Protein AF-A0A7Y0BH93-F1 (afdb_monomer)

Mean predicted aligned error: 7.8 Å

Radius of gyration: 14.56 Å; Cα contacts (8 Å, |Δi|>4): 77; chains: 1; bounding box: 45×22×40 Å

Solvent-accessible surface area (backbone atoms only — not comparable to full-atom values): 3795 Å² total; per-residue (Å²): 132,85,78,79,79,82,74,79,45,96,90,33,48,75,50,69,75,86,78,46,36,29,39,40,39,46,95,95,46,31,31,38,35,34,55,49,73,56,92,94,37,81,47,74,49,80,75,48,58,52,69,85,61,79,83,78,81,128

pLDDT: mean 84.39, std 15.47, range [42.62, 97.38]

Nearest PDB structures (foldseek):
  8hmf-assembly1_D  TM=7.990E-01  e=2.067E+00  Tetrahymena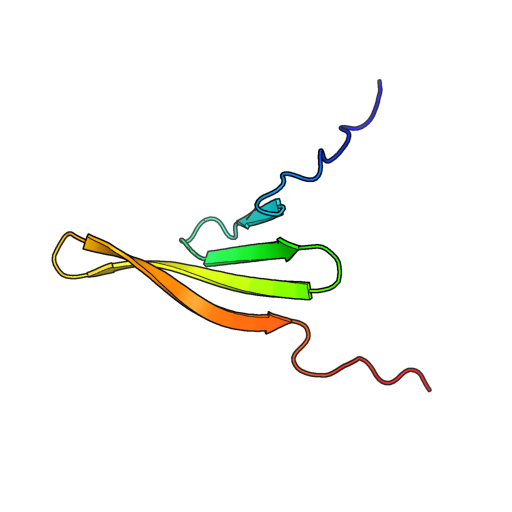 thermophila
  2va0-assembly5_E  TM=4.316E-01  e=4.475E+00  Cellvibrio japonicus
  8tie-assembly1_g  TM=4.990E-01  e=9.687E+00  Saccharomyces cerevisiae
  7o1f-assembly1_A  TM=2.142E-01  e=4.749E+00  Thermochaetoides thermophila DSM 1495

Sequence (58 aa):
MPLGQHTAKPAGNKHTDGRGSYLLVKKGRKYGRMDYTHTDKRKTLALGVFPAVRARLL

Foldseek 3Di:
DDDDDPPQDPQADWADPVQQWTWGDDVPWIWTWGWDDDPNDIDIDTPGIPPPDDPDDD

Secondary structure (DSSP, 8-state):
-PPP-----TT-EEEE-SSSEEEEEETTEEEEEEEEEETTEEEEEEEEEE-SS-----

Structure (mmCIF, N/CA/C/O backbone):
data_AF-A0A7Y0BH93-F1
#
_entry.id   AF-A0A7Y0BH93-F1
#
loop_
_atom_site.group_PDB
_atom_site.id
_atom_site.type_symbol
_atom_site.label_atom_id
_atom_site.label_alt_id
_atom_site.label_comp_id
_atom_site.label_asym_id
_atom_site.label_entity_id
_atom_site.label_seq_id
_atom_site.pdbx_PDB_ins_code
_atom_site.Cartn_x
_atom_site.Cartn_y
_atom_site.Cartn_z
_atom_site.occupancy
_atom_site.B_iso_or_equiv
_atom_site.auth_seq_id
_atom_site.auth_comp_id
_atom_site.auth_asym_id
_atom_site.auth_atom_id
_atom_site.pdbx_PDB_model_num
ATOM 1 N N . MET A 1 1 ? 28.116 15.200 4.394 1.00 42.62 1 MET A N 1
ATOM 2 C CA . MET A 1 1 ? 26.691 14.971 4.722 1.00 42.62 1 MET A CA 1
ATOM 3 C C . MET A 1 1 ? 26.261 13.660 4.071 1.00 42.62 1 MET A C 1
ATOM 5 O O . MET A 1 1 ? 26.187 13.637 2.849 1.00 42.62 1 MET A O 1
ATOM 9 N N . PRO A 1 2 ? 26.082 12.546 4.799 1.00 48.91 2 PRO A N 1
ATOM 10 C CA . PRO A 1 2 ? 25.659 11.304 4.162 1.00 48.91 2 PRO A CA 1
ATOM 11 C C . PRO A 1 2 ? 24.161 11.375 3.831 1.00 48.91 2 PRO A C 1
ATOM 13 O O . PRO A 1 2 ? 23.323 11.533 4.717 1.00 48.91 2 PRO A O 1
ATOM 16 N N . LEU A 1 3 ? 23.843 11.293 2.538 1.00 48.31 3 LEU A N 1
ATOM 17 C CA . LEU A 1 3 ? 22.487 11.146 2.009 1.00 48.31 3 LEU A CA 1
ATOM 18 C C . LEU A 1 3 ? 21.840 9.892 2.619 1.00 48.31 3 LEU A C 1
ATOM 20 O O . LEU A 1 3 ? 22.432 8.813 2.601 1.00 48.31 3 LEU A O 1
ATOM 24 N N . GLY A 1 4 ? 20.653 10.067 3.205 1.00 48.50 4 GLY A N 1
ATOM 25 C CA . GLY A 1 4 ? 19.965 9.080 4.037 1.00 48.50 4 GLY A CA 1
ATOM 26 C C . GLY A 1 4 ? 19.931 7.677 3.434 1.00 48.50 4 GLY A C 1
ATOM 27 O O . GLY A 1 4 ? 19.371 7.443 2.365 1.00 48.50 4 GLY A O 1
ATOM 28 N N . GLN A 1 5 ? 20.508 6.721 4.158 1.00 50.41 5 GLN A N 1
ATOM 29 C CA . GLN A 1 5 ? 20.382 5.305 3.848 1.00 50.41 5 GLN A CA 1
ATOM 30 C C . GLN A 1 5 ? 18.910 4.909 4.015 1.00 50.41 5 GLN A C 1
ATOM 32 O O . GLN A 1 5 ? 18.365 4.947 5.119 1.00 50.41 5 GLN A O 1
ATOM 37 N N . HIS A 1 6 ? 18.250 4.530 2.919 1.00 54.28 6 HIS A N 1
ATOM 38 C CA . HIS A 1 6 ? 16.929 3.909 2.961 1.00 54.28 6 HIS A CA 1
ATOM 39 C C . HIS A 1 6 ? 17.070 2.523 3.601 1.00 54.28 6 HIS A C 1
ATOM 41 O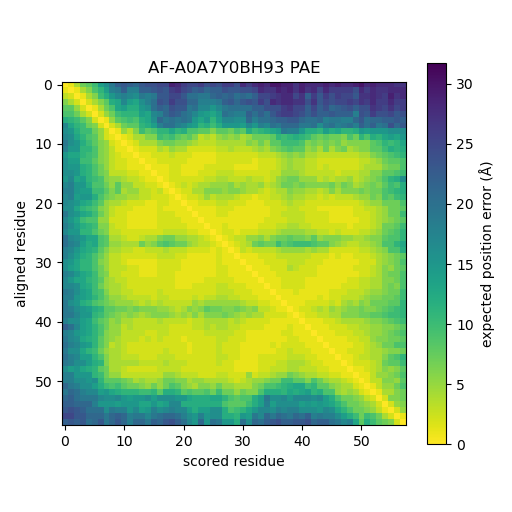 O . HIS A 1 6 ? 17.250 1.521 2.910 1.00 54.28 6 HIS A O 1
ATOM 47 N N . THR A 1 7 ? 17.010 2.464 4.931 1.00 55.00 7 THR A N 1
ATOM 48 C CA . THR A 1 7 ? 16.971 1.216 5.693 1.00 55.00 7 THR A CA 1
ATOM 49 C C . THR A 1 7 ? 15.794 0.382 5.198 1.00 55.00 7 THR A C 1
ATOM 51 O O . THR A 1 7 ? 14.628 0.755 5.336 1.00 55.00 7 THR A O 1
ATOM 54 N N . ALA A 1 8 ? 16.096 -0.736 4.540 1.00 60.84 8 ALA A N 1
ATOM 55 C CA . ALA A 1 8 ? 15.084 -1.662 4.064 1.00 60.84 8 ALA A CA 1
ATOM 56 C C . ALA A 1 8 ? 14.405 -2.291 5.285 1.00 60.84 8 ALA A C 1
ATOM 58 O O . ALA A 1 8 ? 14.946 -3.197 5.918 1.00 60.84 8 ALA A O 1
ATOM 59 N N . LYS A 1 9 ? 13.225 -1.783 5.649 1.00 73.62 9 LYS A N 1
ATOM 60 C CA . LYS A 1 9 ? 12.436 -2.352 6.745 1.00 73.62 9 LYS A CA 1
ATOM 61 C C . LYS A 1 9 ? 12.046 -3.789 6.373 1.00 73.62 9 LYS A C 1
ATOM 63 O O . LYS A 1 9 ? 11.672 -4.012 5.219 1.00 73.62 9 LYS A O 1
ATOM 68 N N . PRO A 1 10 ? 12.020 -4.749 7.319 1.00 79.06 10 PRO A N 1
ATOM 69 C CA . PRO A 1 10 ? 11.555 -6.114 7.045 1.00 79.06 10 PRO A CA 1
ATOM 70 C C . PRO A 1 10 ? 10.152 -6.156 6.413 1.00 79.06 10 PRO A C 1
ATOM 72 O O . PRO A 1 10 ? 9.862 -6.984 5.552 1.00 79.06 10 PRO A O 1
ATOM 75 N N . ALA A 1 11 ? 9.288 -5.203 6.782 1.00 84.06 11 ALA A N 1
ATOM 76 C CA . ALA A 1 11 ? 7.942 -5.051 6.227 1.00 84.06 11 ALA A CA 1
ATOM 77 C C . ALA A 1 11 ? 7.896 -4.436 4.807 1.00 84.06 11 ALA A C 1
ATOM 79 O O . ALA A 1 11 ? 6.847 -4.478 4.157 1.00 84.06 11 ALA A O 1
ATOM 80 N N . GLY A 1 12 ? 9.012 -3.903 4.307 1.00 89.25 12 GLY A N 1
ATOM 81 C CA . GLY A 1 12 ? 9.108 -3.111 3.082 1.00 89.25 12 GLY A CA 1
ATOM 82 C C . GLY A 1 12 ? 8.984 -1.603 3.323 1.00 89.25 12 GLY A C 1
ATOM 83 O O . GLY A 1 12 ? 8.621 -1.146 4.409 1.00 89.25 12 GLY A O 1
ATOM 84 N N . ASN A 1 13 ? 9.272 -0.824 2.280 1.00 92.56 13 ASN A N 1
ATOM 85 C CA . ASN A 1 13 ? 9.212 0.637 2.316 1.00 92.56 13 ASN A CA 1
ATOM 86 C C . ASN A 1 13 ? 7.875 1.131 1.757 1.00 92.56 13 ASN A C 1
ATOM 88 O O . ASN A 1 13 ? 7.435 0.672 0.705 1.00 92.56 13 ASN A O 1
ATOM 92 N N . LYS A 1 14 ? 7.225 2.066 2.455 1.00 93.31 14 LYS A N 1
ATOM 93 C CA . LYS A 1 14 ? 5.976 2.696 2.005 1.00 93.31 14 LYS A CA 1
ATOM 94 C C . LYS A 1 14 ? 6.279 4.046 1.358 1.00 93.31 14 LYS A C 1
ATOM 96 O O . LYS A 1 14 ? 6.906 4.890 1.990 1.00 93.31 14 LYS A O 1
ATOM 101 N N . HIS A 1 15 ? 5.785 4.256 0.143 1.00 93.81 15 HIS A N 1
ATOM 102 C CA . HIS A 1 15 ? 5.767 5.555 -0.531 1.00 93.81 15 HIS A CA 1
ATOM 103 C C . HIS A 1 15 ? 4.322 6.047 -0.575 1.00 93.81 15 HIS A C 1
ATOM 105 O O . HIS A 1 15 ? 3.528 5.527 -1.354 1.00 93.81 15 HIS A O 1
ATOM 111 N N . THR A 1 16 ? 3.974 6.967 0.322 1.00 94.00 16 THR A N 1
ATOM 112 C CA . THR A 1 16 ? 2.610 7.496 0.478 1.00 94.00 16 THR A CA 1
ATOM 113 C C . THR A 1 16 ? 2.312 8.601 -0.533 1.00 94.00 16 THR A C 1
ATOM 115 O O . THR A 1 16 ? 3.202 9.382 -0.860 1.00 94.00 16 THR A O 1
ATOM 118 N N . ASP A 1 17 ? 1.066 8.670 -1.004 1.00 88.38 17 ASP A N 1
ATOM 119 C CA . ASP A 1 17 ? 0.548 9.767 -1.836 1.00 88.38 17 ASP A CA 1
ATOM 120 C C . ASP A 1 17 ? -0.107 10.897 -1.012 1.00 88.38 17 ASP A C 1
ATOM 122 O O . ASP A 1 17 ? -0.557 11.898 -1.569 1.00 88.38 17 ASP A O 1
ATOM 126 N N . GLY A 1 18 ? -0.169 10.742 0.317 1.00 89.94 18 GLY A N 1
ATOM 127 C CA . GLY A 1 18 ? -0.793 11.697 1.238 1.00 89.94 18 GLY A CA 1
ATOM 128 C C . GLY A 1 18 ? -2.323 11.613 1.332 1.00 89.94 18 GLY A C 1
ATOM 129 O O . GLY A 1 18 ? -2.910 12.337 2.129 1.00 89.94 18 GLY A O 1
ATOM 130 N N . ARG A 1 19 ? -2.981 10.724 0.576 1.00 90.50 19 ARG A N 1
ATOM 131 C CA . ARG A 1 19 ? -4.452 10.575 0.511 1.00 90.50 19 ARG A CA 1
ATOM 132 C C . ARG A 1 19 ? -4.942 9.193 0.950 1.00 90.50 19 ARG A C 1
ATOM 134 O O . ARG A 1 19 ? -6.063 8.799 0.648 1.00 90.50 19 ARG A O 1
ATOM 141 N N . GLY A 1 20 ? -4.102 8.457 1.674 1.00 90.75 20 GLY A N 1
ATOM 142 C CA . GLY A 1 20 ? -4.405 7.111 2.161 1.00 90.75 20 GLY A CA 1
ATOM 143 C C . GLY A 1 20 ? -3.926 5.991 1.238 1.00 90.75 20 GLY A C 1
ATOM 144 O O . GLY A 1 20 ? -3.928 4.836 1.667 1.00 90.75 20 GLY A O 1
ATOM 145 N N . SER A 1 21 ? -3.435 6.294 0.032 1.00 94.44 21 SER A N 1
ATOM 146 C CA . SER A 1 21 ? -2.800 5.295 -0.831 1.00 94.44 21 SER A CA 1
ATOM 147 C C . SER A 1 21 ? -1.283 5.316 -0.688 1.00 94.44 21 SER A C 1
ATOM 149 O O . SER A 1 21 ? -0.652 6.320 -0.355 1.00 94.44 21 SER A O 1
ATOM 151 N N . TYR A 1 22 ? -0.660 4.166 -0.916 1.00 95.50 22 TYR A N 1
ATOM 152 C CA . TYR A 1 22 ? 0.788 4.053 -0.907 1.00 95.50 22 TYR A CA 1
ATOM 153 C C . TYR A 1 22 ? 1.274 2.888 -1.756 1.00 95.50 22 TYR A C 1
ATOM 155 O O . TYR A 1 22 ? 0.610 1.862 -1.921 1.00 95.50 22 TYR A O 1
ATOM 163 N N . LEU A 1 23 ? 2.504 3.028 -2.240 1.00 94.94 23 LEU A N 1
ATOM 164 C CA . LEU A 1 23 ? 3.248 1.939 -2.842 1.00 94.94 23 LEU A CA 1
ATOM 165 C C . LEU A 1 23 ? 4.088 1.247 -1.770 1.00 94.94 23 LEU A C 1
ATOM 167 O O . LEU A 1 23 ? 4.986 1.850 -1.183 1.00 94.94 23 LEU A O 1
ATOM 171 N N . LEU A 1 24 ? 3.807 -0.028 -1.517 1.00 95.25 24 LEU A N 1
ATOM 172 C CA . LEU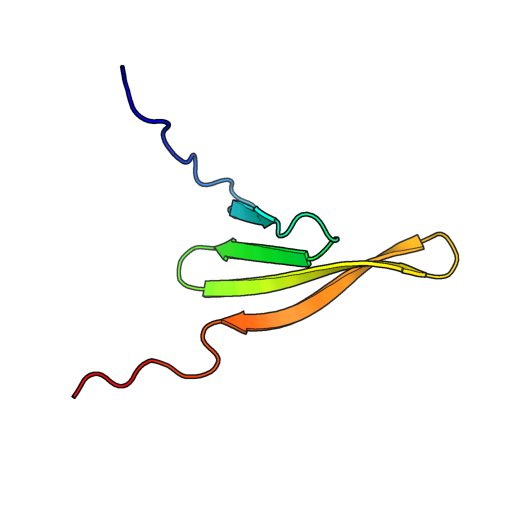 A 1 24 ? 4.628 -0.877 -0.663 1.00 95.25 24 LEU A CA 1
ATOM 173 C C . LEU A 1 24 ? 5.699 -1.564 -1.512 1.00 95.25 24 LEU A C 1
ATOM 175 O O . LEU A 1 24 ? 5.402 -2.450 -2.313 1.00 95.25 24 LEU A O 1
ATOM 179 N N . VAL A 1 25 ? 6.951 -1.166 -1.330 1.00 93.38 25 VAL A N 1
ATOM 180 C CA . VAL A 1 25 ? 8.110 -1.711 -2.037 1.00 93.38 25 VAL A CA 1
ATOM 181 C C . VAL A 1 25 ? 8.731 -2.814 -1.190 1.00 93.38 25 VAL A C 1
ATOM 183 O O . VAL A 1 25 ? 9.231 -2.569 -0.090 1.00 93.38 25 VAL A O 1
ATOM 186 N N . LYS A 1 26 ? 8.702 -4.039 -1.716 1.00 90.69 26 LYS A N 1
ATOM 187 C CA . LYS A 1 26 ? 9.446 -5.187 -1.187 1.00 90.69 26 LYS A CA 1
ATOM 188 C C . LYS A 1 26 ? 10.508 -5.611 -2.197 1.00 90.69 26 LYS A C 1
ATOM 190 O O . LYS A 1 26 ? 10.500 -5.170 -3.348 1.00 90.69 26 LYS A O 1
ATOM 195 N N . LYS A 1 27 ? 11.415 -6.498 -1.783 1.00 88.25 27 LYS A N 1
ATOM 196 C CA . LYS A 1 27 ? 12.454 -7.047 -2.661 1.00 88.25 27 LYS A CA 1
ATOM 197 C C . LYS A 1 27 ? 11.803 -7.687 -3.900 1.00 88.25 27 LYS A C 1
ATOM 199 O O . LYS A 1 27 ? 11.114 -8.696 -3.794 1.00 88.25 27 LYS A O 1
ATOM 204 N N . GLY A 1 28 ? 11.972 -7.046 -5.058 1.00 83.81 28 GLY A N 1
ATOM 205 C CA . GLY A 1 28 ? 11.509 -7.529 -6.364 1.00 83.81 28 GLY A CA 1
ATOM 206 C C . GLY A 1 28 ? 10.050 -7.242 -6.745 1.00 83.81 28 GLY A C 1
ATOM 207 O O . GLY A 1 28 ? 9.672 -7.560 -7.869 1.00 83.81 28 GLY A O 1
ATOM 208 N N . ARG A 1 29 ? 9.216 -6.654 -5.872 1.00 89.62 29 ARG A N 1
ATOM 209 C CA . ARG A 1 29 ? 7.808 -6.338 -6.197 1.00 89.62 29 ARG A CA 1
ATOM 210 C C . ARG A 1 29 ? 7.333 -5.059 -5.515 1.00 89.6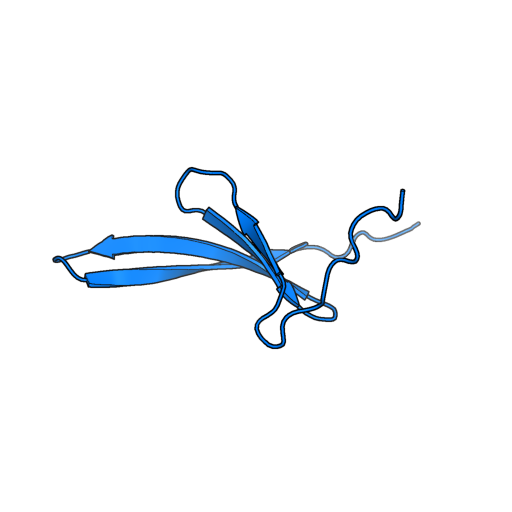2 29 ARG A C 1
ATOM 212 O O . ARG A 1 29 ? 7.674 -4.792 -4.362 1.00 89.62 29 ARG A O 1
ATOM 219 N N . LYS A 1 30 ? 6.497 -4.298 -6.219 1.00 93.38 30 LYS A N 1
ATOM 220 C CA . LYS A 1 30 ? 5.828 -3.096 -5.709 1.00 93.38 30 LYS A CA 1
ATOM 221 C C . LYS A 1 30 ? 4.330 -3.379 -5.616 1.00 93.38 30 LYS A C 1
ATOM 223 O O . LYS A 1 30 ? 3.762 -3.901 -6.568 1.00 93.38 30 LYS A O 1
ATOM 228 N N . TYR A 1 31 ? 3.700 -3.067 -4.490 1.00 94.94 31 TYR A N 1
ATOM 229 C CA . TYR A 1 31 ? 2.280 -3.340 -4.251 1.00 94.94 31 TYR A CA 1
ATOM 230 C C . TYR A 1 31 ? 1.528 -2.034 -4.027 1.00 94.94 31 TYR A C 1
ATOM 232 O O . TYR A 1 31 ? 1.860 -1.299 -3.098 1.00 94.94 31 TYR A O 1
ATOM 240 N N . GLY A 1 32 ? 0.507 -1.765 -4.837 1.00 95.25 32 GLY A N 1
ATOM 241 C CA . GLY A 1 32 ? -0.424 -0.672 -4.572 1.00 95.25 32 GLY A CA 1
ATOM 242 C C . GLY A 1 32 ? -1.325 -1.038 -3.393 1.00 95.25 32 GLY A C 1
ATOM 243 O O . GLY A 1 32 ? -1.931 -2.115 -3.377 1.00 95.25 32 GLY A O 1
ATOM 244 N N . ARG A 1 33 ? -1.387 -0.168 -2.388 1.00 96.44 33 ARG A N 1
ATOM 245 C CA . ARG A 1 33 ? -2.212 -0.329 -1.188 1.00 96.44 33 ARG A CA 1
ATOM 246 C C . ARG A 1 33 ? -2.991 0.951 -0.918 1.00 96.44 33 ARG A C 1
ATOM 248 O O . ARG A 1 33 ? -2.506 2.033 -1.229 1.00 96.44 33 ARG A O 1
ATOM 255 N N . MET A 1 34 ? -4.164 0.815 -0.312 1.00 96.31 34 MET A N 1
ATOM 256 C CA . MET A 1 34 ? -4.954 1.946 0.173 1.00 96.31 34 MET A CA 1
ATOM 257 C C . MET A 1 34 ? -5.515 1.623 1.552 1.00 96.31 34 MET A C 1
ATOM 259 O O . MET A 1 34 ? -6.198 0.614 1.716 1.00 96.31 34 MET A O 1
ATOM 263 N N . ASP A 1 35 ? -5.213 2.458 2.538 1.00 95.81 35 ASP A N 1
ATOM 264 C CA . ASP A 1 35 ? -5.810 2.362 3.864 1.00 95.81 35 ASP A CA 1
ATOM 265 C C . ASP A 1 35 ? -7.131 3.147 3.875 1.00 95.81 35 ASP A C 1
ATOM 267 O O . ASP A 1 35 ? -7.188 4.290 3.424 1.00 95.81 35 ASP A O 1
ATOM 271 N N . TYR A 1 36 ? -8.198 2.533 4.386 1.00 94.69 36 TYR A N 1
ATOM 272 C CA . TYR A 1 36 ? -9.537 3.124 4.463 1.00 94.69 36 TYR A CA 1
ATOM 273 C C . TYR A 1 36 ? -10.246 2.715 5.757 1.00 94.69 36 TYR A C 1
ATOM 275 O O . TYR A 1 36 ? -9.835 1.765 6.428 1.00 94.69 36 TYR A O 1
ATO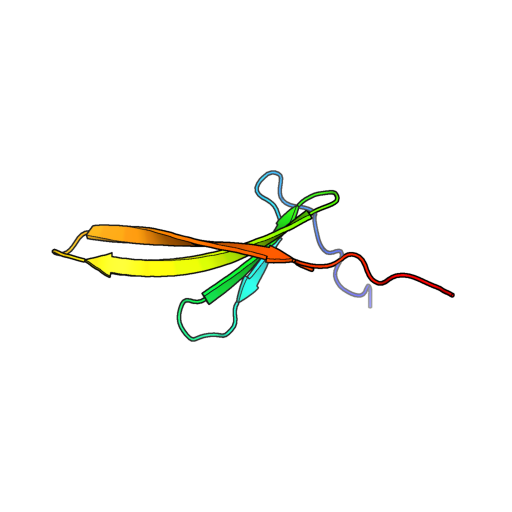M 283 N N . THR A 1 37 ? -11.327 3.416 6.101 1.00 96.31 37 THR A N 1
ATOM 284 C CA . THR A 1 37 ? -12.195 3.074 7.235 1.00 96.31 37 THR A CA 1
ATOM 285 C C . THR A 1 37 ? -13.568 2.679 6.710 1.00 96.31 37 THR A C 1
ATOM 287 O O . THR A 1 37 ? -14.153 3.387 5.895 1.00 96.31 37 THR A O 1
ATOM 290 N N . HIS A 1 38 ? -14.086 1.544 7.170 1.00 95.06 38 HIS A N 1
ATOM 291 C CA . HIS A 1 38 ? -15.452 1.108 6.891 1.00 95.06 38 HIS A CA 1
ATOM 292 C C . HIS A 1 38 ? -16.053 0.561 8.178 1.00 95.06 38 HIS A C 1
ATOM 294 O O . HIS A 1 38 ? -15.408 -0.262 8.831 1.00 95.06 38 HIS A O 1
ATOM 300 N N . THR A 1 39 ? -17.250 1.038 8.536 1.00 96.50 39 THR A N 1
ATOM 301 C CA . THR A 1 39 ? -17.936 0.696 9.799 1.00 96.50 39 THR A CA 1
ATOM 302 C C . THR A 1 39 ? -16.984 0.795 10.998 1.00 96.50 39 THR A C 1
ATOM 304 O O . THR A 1 39 ? -16.741 -0.201 11.679 1.00 96.50 39 THR A O 1
ATOM 307 N N . ASP A 1 40 ? -16.321 1.949 11.138 1.00 94.81 40 ASP A N 1
ATOM 308 C CA . ASP A 1 40 ? -15.364 2.269 12.215 1.00 94.81 40 ASP A CA 1
ATOM 309 C C . ASP A 1 40 ? -14.129 1.359 12.329 1.00 94.81 40 ASP A C 1
ATOM 311 O O . ASP A 1 40 ? -13.354 1.441 13.281 1.00 94.81 40 ASP A O 1
ATOM 315 N N . LYS A 1 41 ? -13.879 0.509 11.327 1.00 97.38 41 LYS A N 1
ATOM 316 C CA . LYS A 1 41 ? -12.715 -0.381 11.280 1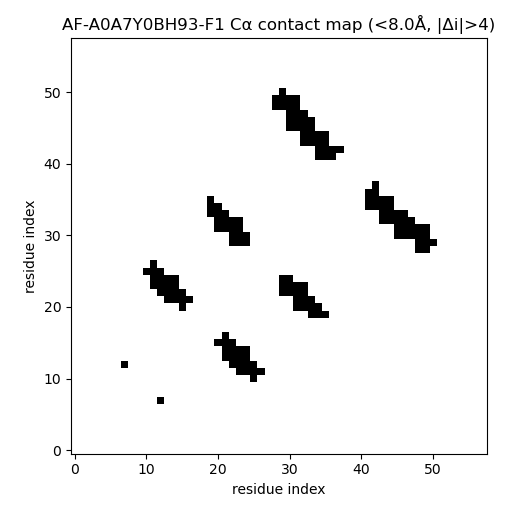.00 97.38 41 LYS A CA 1
ATOM 317 C C . LYS A 1 41 ? -11.760 0.054 10.182 1.00 97.38 41 LYS A C 1
ATOM 319 O O . LYS A 1 41 ? -12.153 0.169 9.018 1.00 97.38 41 LYS A O 1
ATOM 324 N N . ARG A 1 42 ? -10.484 0.234 10.539 1.00 96.62 42 ARG A N 1
ATOM 325 C CA . ARG A 1 42 ? -9.411 0.424 9.555 1.00 96.62 42 ARG A CA 1
ATOM 326 C C . ARG A 1 42 ? -9.153 -0.863 8.784 1.00 96.62 42 ARG A C 1
ATOM 328 O O . ARG A 1 42 ? -9.050 -1.945 9.360 1.00 96.62 42 ARG A O 1
ATOM 335 N N . LYS A 1 43 ? -9.006 -0.721 7.474 1.00 96.50 43 LYS A N 1
ATOM 336 C CA . LYS A 1 43 ? -8.739 -1.799 6.525 1.00 96.50 43 LYS A CA 1
ATOM 337 C C . LYS A 1 43 ? -7.702 -1.340 5.505 1.00 96.50 43 LYS A C 1
ATOM 339 O O . LYS A 1 43 ? -7.524 -0.145 5.286 1.00 96.50 43 LYS A O 1
ATOM 344 N N . THR A 1 44 ? -7.057 -2.301 4.852 1.00 96.50 44 THR A N 1
ATOM 345 C CA . THR A 1 44 ? -6.120 -2.046 3.754 1.00 96.50 44 THR A CA 1
ATOM 346 C C . THR A 1 44 ? -6.584 -2.792 2.510 1.00 96.50 44 THR A C 1
ATOM 348 O O . THR A 1 44 ? -6.631 -4.022 2.490 1.00 96.50 44 THR A O 1
ATOM 351 N N . LEU A 1 45 ? -6.895 -2.052 1.452 1.00 96.31 45 LEU A N 1
ATOM 352 C CA . LEU A 1 45 ? -7.226 -2.580 0.136 1.00 96.31 45 LEU A CA 1
ATOM 353 C C . LEU A 1 45 ? -5.947 -2.912 -0.651 1.00 96.31 45 LEU A C 1
ATOM 355 O O . LEU A 1 45 ? -4.947 -2.193 -0.576 1.00 96.31 45 LEU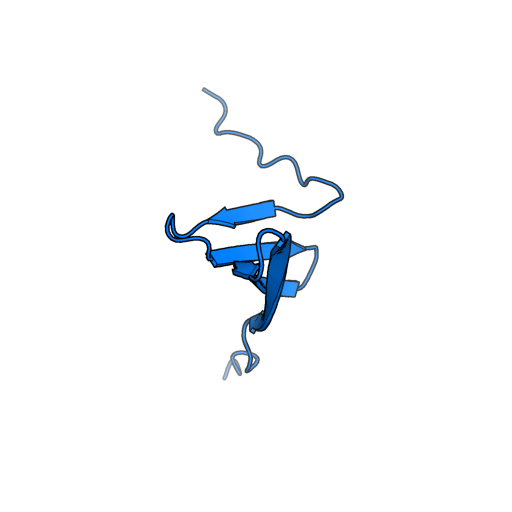 A O 1
ATOM 359 N N . ALA A 1 46 ? -5.968 -4.010 -1.409 1.00 96.69 46 ALA A N 1
ATOM 360 C CA . ALA A 1 46 ? -4.926 -4.352 -2.376 1.00 96.69 46 ALA A CA 1
ATOM 361 C C . ALA A 1 46 ? -5.325 -3.838 -3.766 1.00 96.69 46 ALA A C 1
ATOM 363 O O . ALA A 1 46 ? -6.300 -4.320 -4.328 1.00 96.69 46 ALA A O 1
ATOM 364 N N . LEU A 1 47 ? -4.567 -2.889 -4.322 1.00 93.94 47 LEU A N 1
ATOM 365 C CA . LEU A 1 47 ? -4.829 -2.327 -5.657 1.00 93.94 47 LEU A CA 1
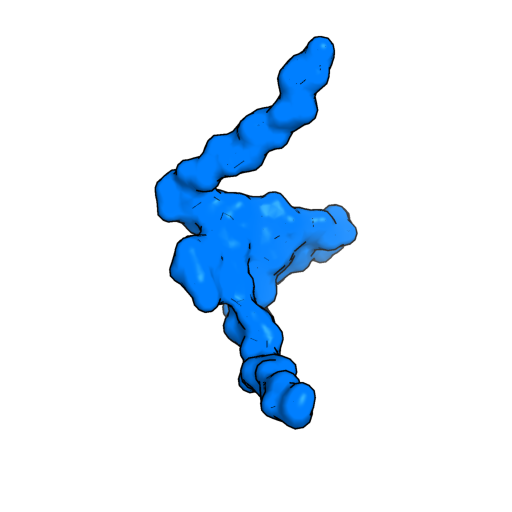ATOM 366 C C . LEU A 1 47 ? -4.141 -3.121 -6.778 1.00 93.94 47 LEU A C 1
ATOM 368 O O . LEU A 1 47 ? -4.519 -3.013 -7.937 1.00 93.94 47 LEU A O 1
ATOM 372 N N . GLY A 1 48 ? -3.118 -3.913 -6.439 1.00 94.00 48 GLY A N 1
ATOM 373 C CA . GLY A 1 48 ? -2.401 -4.767 -7.385 1.00 94.00 48 GLY A CA 1
ATOM 374 C C . GLY A 1 48 ? -0.884 -4.732 -7.214 1.00 94.00 48 GLY A C 1
ATOM 375 O O . GLY A 1 48 ? -0.350 -4.160 -6.258 1.00 94.00 48 GLY A O 1
ATOM 376 N N . VAL A 1 49 ? -0.186 -5.373 -8.151 1.00 94.06 49 VAL A N 1
ATOM 377 C CA . VAL A 1 49 ? 1.281 -5.417 -8.229 1.00 94.06 49 VAL A CA 1
ATOM 378 C C . VAL A 1 49 ? 1.735 -4.551 -9.402 1.00 94.06 49 VAL A C 1
ATOM 380 O O . VAL A 1 49 ? 1.188 -4.662 -10.494 1.00 94.06 49 VAL A O 1
ATOM 383 N N . PHE A 1 50 ? 2.735 -3.699 -9.180 1.00 88.81 50 PHE A N 1
ATOM 384 C CA . PHE A 1 50 ? 3.283 -2.798 -10.189 1.00 88.81 50 PHE A CA 1
ATOM 385 C C . PHE A 1 50 ? 4.702 -3.213 -10.626 1.00 88.81 50 PHE A C 1
ATOM 387 O O . PHE A 1 50 ? 5.513 -3.600 -9.772 1.00 88.81 50 PHE A O 1
ATOM 394 N N . PRO A 1 51 ? 5.046 -3.032 -11.915 1.00 88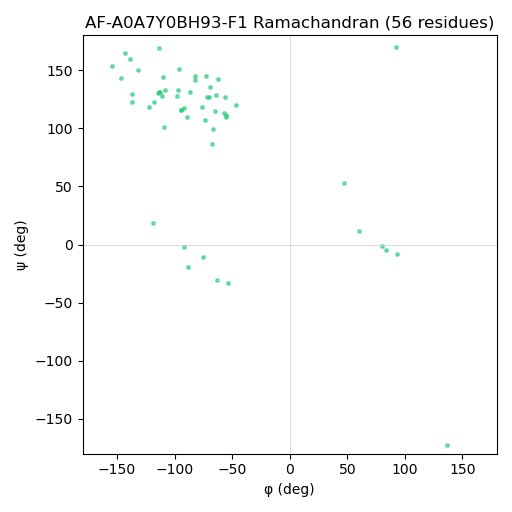.06 51 PRO A N 1
ATOM 395 C CA . PRO A 1 51 ? 4.136 -2.706 -13.019 1.00 88.06 51 PRO A CA 1
ATOM 396 C C . PRO A 1 51 ? 3.270 -3.917 -13.399 1.00 88.06 51 PRO A C 1
ATOM 398 O O . PRO A 1 51 ? 3.727 -5.055 -13.308 1.00 88.06 51 PRO A O 1
ATOM 401 N N . ALA A 1 52 ? 2.017 -3.674 -13.801 1.00 80.88 52 ALA A N 1
ATOM 402 C CA . ALA A 1 52 ? 1.100 -4.742 -14.224 1.00 80.88 52 ALA A CA 1
ATOM 403 C C . ALA A 1 52 ? 1.617 -5.469 -15.479 1.00 80.88 52 ALA A C 1
ATOM 405 O O . ALA A 1 52 ? 1.419 -6.668 -15.649 1.00 80.88 52 ALA A O 1
ATOM 406 N N . VAL A 1 53 ? 2.350 -4.738 -16.317 1.00 77.19 53 VAL A N 1
ATOM 407 C CA . VAL A 1 53 ? 3.074 -5.237 -17.483 1.00 77.19 53 VAL A CA 1
ATOM 408 C C . VAL A 1 53 ? 4.563 -5.074 -17.231 1.00 77.19 53 VAL A C 1
ATOM 410 O O . VAL A 1 53 ? 5.023 -4.002 -16.838 1.00 77.19 53 VAL A O 1
ATOM 413 N N . ARG A 1 54 ? 5.345 -6.129 -17.470 1.00 68.75 54 ARG A N 1
ATOM 414 C CA . ARG A 1 54 ? 6.798 -5.964 -17.563 1.00 68.75 54 ARG A CA 1
ATOM 415 C C . ARG A 1 54 ? 7.062 -5.069 -18.767 1.00 68.75 54 ARG A C 1
ATOM 417 O O . ARG A 1 54 ? 6.546 -5.352 -19.846 1.00 68.75 54 ARG A O 1
ATOM 424 N N . ALA A 1 55 ? 7.841 -4.007 -18.580 1.00 66.81 55 ALA A N 1
ATOM 425 C CA . ALA A 1 55 ? 8.344 -3.244 -19.709 1.00 66.81 55 ALA A CA 1
ATOM 426 C C . ALA A 1 55 ? 9.127 -4.220 -20.598 1.00 66.81 55 ALA A C 1
ATOM 428 O O . ALA A 1 55 ? 10.122 -4.800 -20.159 1.00 66.81 55 ALA A O 1
ATOM 429 N N . ARG A 1 56 ? 8.618 -4.486 -21.803 1.00 74.81 56 ARG A N 1
ATOM 430 C CA . ARG A 1 56 ? 9.346 -5.243 -22.815 1.00 74.81 56 ARG A CA 1
ATOM 431 C C . ARG A 1 56 ? 10.416 -4.296 -23.342 1.00 74.81 56 ARG A C 1
ATOM 433 O O . ARG A 1 56 ? 10.078 -3.322 -24.005 1.00 74.81 56 ARG A O 1
ATOM 440 N N . LEU A 1 57 ? 11.669 -4.543 -22.974 1.00 72.69 57 LEU A N 1
ATOM 441 C CA . LEU A 1 57 ? 12.794 -3.922 -23.662 1.00 72.69 57 LEU A CA 1
ATOM 442 C C . LEU A 1 57 ? 12.869 -4.549 -25.060 1.00 72.69 57 LEU A C 1
ATOM 444 O O . LEU A 1 57 ? 12.832 -5.778 -25.171 1.00 72.69 57 LEU A O 1
ATOM 448 N N . LEU A 1 58 ? 12.888 -3.698 -26.084 1.00 71.25 58 LEU A N 1
ATOM 449 C CA . LEU A 1 58 ? 13.317 -4.043 -27.438 1.00 71.25 58 LEU A CA 1
ATOM 450 C C . LEU A 1 58 ? 14.832 -3.864 -27.529 1.00 71.25 58 LEU A C 1
ATOM 452 O O . LEU A 1 58 ? 15.335 -2.936 -26.852 1.00 71.25 58 LEU A O 1
#